Protein AF-A0A8B3DB20-F1 (afdb_monomer)

Foldseek 3Di:
DPPVVLVVVLVVLVVVQVVCCVVVVDRDVVSLVVLLCSCVPVDPAAFDVVQLCVLLVVVVVCVVVVNDDPNVSSNVSSVRRRPDPVCVVVVVVD

Structure (mmCIF, N/CA/C/O backbone):
data_AF-A0A8B3DB20-F1
#
_entry.id   AF-A0A8B3DB20-F1
#
loop_
_atom_site.group_PDB
_atom_site.id
_atom_site.type_symbol
_atom_site.label_atom_id
_atom_site.label_alt_id
_atom_site.label_comp_id
_atom_site.label_asym_id
_atom_site.label_entity_id
_atom_site.label_seq_id
_atom_site.pdbx_PDB_ins_code
_atom_site.Cartn_x
_atom_site.Cartn_y
_atom_site.Cartn_z
_atom_site.occupancy
_atom_site.B_iso_or_equiv
_atom_site.auth_seq_id
_atom_site.auth_comp_id
_atom_site.auth_asym_id
_atom_site.auth_atom_id
_atom_site.pdbx_PDB_model_num
ATOM 1 N N . MET A 1 1 ? 12.198 4.340 -14.068 1.00 67.50 1 MET A N 1
ATOM 2 C CA . MET A 1 1 ? 13.113 3.621 -13.150 1.00 67.50 1 MET A CA 1
ATOM 3 C C . MET A 1 1 ? 13.281 2.198 -13.670 1.00 67.50 1 MET A C 1
ATOM 5 O O . MET A 1 1 ? 12.348 1.727 -14.306 1.00 67.50 1 MET A O 1
ATOM 9 N N . SER A 1 2 ? 14.410 1.515 -13.449 1.00 84.62 2 SER A N 1
ATOM 10 C CA . SER A 1 2 ? 14.450 0.066 -13.713 1.00 84.62 2 SER A CA 1
ATOM 11 C C . SER A 1 2 ? 13.530 -0.663 -12.724 1.00 84.62 2 SER A C 1
ATOM 13 O O . SER A 1 2 ? 13.327 -0.178 -11.608 1.00 84.62 2 SER A O 1
ATOM 15 N N . HIS A 1 3 ? 12.966 -1.807 -13.124 1.00 84.38 3 HIS A N 1
ATOM 16 C CA . HIS A 1 3 ? 12.054 -2.582 -12.271 1.00 84.38 3 HIS A CA 1
ATOM 17 C C . HIS A 1 3 ? 12.680 -2.929 -10.913 1.00 84.38 3 HIS A C 1
ATOM 19 O O . HIS A 1 3 ? 12.035 -2.768 -9.883 1.00 84.38 3 HIS A O 1
ATOM 25 N N . GLU A 1 4 ? 13.955 -3.318 -10.896 1.00 87.94 4 GLU A N 1
ATOM 26 C CA . GLU A 1 4 ? 14.683 -3.666 -9.670 1.00 87.94 4 GLU A CA 1
ATOM 27 C C . GLU A 1 4 ? 14.812 -2.483 -8.708 1.00 87.94 4 GLU A C 1
ATOM 29 O O . GLU A 1 4 ? 14.543 -2.613 -7.516 1.00 87.94 4 GLU A O 1
ATOM 34 N N . LEU A 1 5 ? 15.175 -1.305 -9.227 1.00 88.31 5 LEU A N 1
ATOM 35 C CA . LEU A 1 5 ? 15.302 -0.106 -8.405 1.00 88.31 5 LEU A CA 1
ATOM 36 C C . LEU A 1 5 ? 13.944 0.343 -7.857 1.00 88.31 5 LEU A C 1
ATOM 38 O O . LEU A 1 5 ? 13.866 0.764 -6.706 1.00 88.31 5 LEU A O 1
ATOM 42 N N . TYR A 1 6 ? 12.879 0.222 -8.653 1.00 88.56 6 TYR A N 1
ATOM 43 C CA . TYR A 1 6 ? 11.520 0.501 -8.194 1.00 88.56 6 TYR A CA 1
ATOM 44 C C . TYR A 1 6 ? 11.117 -0.427 -7.044 1.00 88.56 6 TYR A C 1
ATOM 46 O O . TYR A 1 6 ? 10.673 0.056 -6.004 1.00 88.56 6 TYR A O 1
ATOM 54 N N . LEU A 1 7 ? 11.322 -1.739 -7.198 1.00 87.94 7 LEU A N 1
ATOM 55 C CA . LEU A 1 7 ? 11.007 -2.722 -6.160 1.00 87.94 7 LEU A CA 1
ATOM 56 C C . LEU A 1 7 ? 11.829 -2.491 -4.890 1.00 87.94 7 LEU A C 1
ATOM 58 O O . LEU A 1 7 ? 11.294 -2.614 -3.793 1.00 87.94 7 LEU A O 1
ATOM 62 N N . LEU A 1 8 ? 13.099 -2.101 -5.019 1.00 90.44 8 LEU A N 1
ATOM 63 C CA . LEU A 1 8 ? 13.957 -1.775 -3.881 1.00 90.44 8 LEU A CA 1
ATOM 64 C C . LEU A 1 8 ? 13.436 -0.544 -3.126 1.00 90.44 8 LEU A C 1
ATOM 66 O O . LEU A 1 8 ? 13.311 -0.580 -1.902 1.00 90.44 8 LEU A O 1
ATOM 70 N N . VAL A 1 9 ? 13.075 0.529 -3.836 1.00 90.19 9 VAL A N 1
ATOM 71 C CA . VAL A 1 9 ? 12.489 1.732 -3.218 1.00 90.19 9 VAL A CA 1
ATOM 72 C C . VAL A 1 9 ? 11.142 1.416 -2.567 1.00 90.19 9 VAL A C 1
ATOM 74 O O . VAL A 1 9 ? 10.891 1.854 -1.444 1.00 90.19 9 VAL A O 1
ATOM 77 N N . LEU A 1 10 ? 10.297 0.627 -3.235 1.00 90.75 10 LEU A N 1
ATOM 78 C CA . LEU A 1 10 ? 9.018 0.179 -2.692 1.00 90.75 10 LEU A CA 1
ATOM 79 C C . LEU A 1 10 ? 9.219 -0.649 -1.417 1.00 90.75 10 LEU A C 1
ATOM 81 O O . LEU A 1 10 ? 8.569 -0.377 -0.412 1.00 90.75 10 LEU A O 1
ATOM 85 N N . ALA A 1 11 ? 10.165 -1.590 -1.417 1.00 90.38 11 ALA A N 1
ATOM 86 C CA . ALA A 1 11 ? 10.492 -2.403 -0.250 1.00 90.38 11 ALA A CA 1
ATOM 87 C C . ALA A 1 11 ? 10.959 -1.543 0.933 1.00 90.38 11 ALA A C 1
ATOM 89 O O . ALA A 1 11 ? 10.497 -1.748 2.054 1.00 90.38 11 ALA A O 1
ATOM 90 N N . ILE A 1 12 ? 11.808 -0.536 0.695 1.00 92.38 12 ILE A N 1
ATOM 91 C CA . ILE A 1 12 ? 12.231 0.418 1.735 1.00 92.38 12 ILE A CA 1
ATOM 92 C C . ILE A 1 12 ? 11.032 1.204 2.281 1.00 92.38 12 ILE A C 1
ATOM 94 O O . ILE A 1 12 ? 10.907 1.363 3.497 1.00 92.38 12 ILE A O 1
ATOM 98 N N . ALA A 1 13 ? 10.133 1.676 1.413 1.00 90.44 13 ALA A N 1
ATOM 99 C CA . ALA A 1 13 ? 8.938 2.410 1.827 1.00 90.44 13 ALA A CA 1
ATOM 100 C C . ALA A 1 13 ? 7.982 1.536 2.662 1.00 90.44 13 ALA A C 1
ATOM 102 O O . ALA A 1 13 ? 7.497 1.976 3.706 1.00 90.44 13 ALA A O 1
ATOM 103 N N . CYS A 1 14 ? 7.761 0.285 2.255 1.00 90.81 14 CYS A N 1
ATOM 104 C CA . CYS A 1 14 ? 6.976 -0.692 3.010 1.00 90.81 14 CYS A CA 1
ATOM 105 C C . CYS A 1 14 ? 7.613 -1.013 4.368 1.00 90.81 14 CYS A C 1
ATOM 107 O O . CYS A 1 14 ? 6.913 -1.071 5.377 1.00 90.81 14 CYS A O 1
ATOM 109 N N . LEU A 1 15 ? 8.938 -1.159 4.422 1.00 91.75 15 LEU A N 1
ATOM 110 C CA . LEU A 1 15 ? 9.672 -1.405 5.664 1.00 91.75 15 LEU A CA 1
ATOM 111 C C . LEU A 1 15 ? 9.542 -0.209 6.618 1.00 91.75 15 LEU A C 1
ATOM 113 O O . LEU A 1 15 ? 9.259 -0.391 7.799 1.00 91.75 15 LEU A O 1
ATOM 117 N N . TYR A 1 16 ? 9.646 1.020 6.106 1.00 90.88 16 TYR A N 1
ATOM 118 C CA . TYR A 1 16 ? 9.393 2.232 6.889 1.00 90.88 16 TYR A CA 1
ATOM 119 C C . TYR A 1 16 ? 7.965 2.269 7.458 1.00 90.88 16 TYR A C 1
ATOM 121 O O . TYR A 1 16 ? 7.775 2.549 8.645 1.00 90.88 16 TYR A O 1
ATOM 129 N N . VAL A 1 17 ? 6.956 1.948 6.644 1.00 89.06 17 VAL A N 1
ATOM 130 C CA . VAL A 1 17 ? 5.556 1.889 7.097 1.00 89.06 17 VAL A CA 1
ATOM 131 C C . VAL A 1 17 ? 5.382 0.808 8.162 1.00 89.06 17 VAL A C 1
ATOM 133 O O . VAL A 1 17 ? 4.774 1.073 9.191 1.00 89.06 17 VAL A O 1
ATOM 136 N N . SER A 1 18 ? 5.993 -0.362 7.984 1.00 88.44 18 SER A N 1
ATOM 137 C CA . SER A 1 18 ? 5.958 -1.449 8.967 1.00 88.44 18 SER A CA 1
ATOM 138 C C . SER A 1 18 ? 6.626 -1.069 10.293 1.00 88.44 18 SER A C 1
ATOM 140 O O . SER A 1 18 ? 6.056 -1.306 11.355 1.00 88.44 18 SER A O 1
ATOM 142 N N . ILE A 1 19 ? 7.794 -0.415 10.263 1.00 89.12 19 ILE A N 1
ATOM 143 C CA . ILE A 1 19 ? 8.469 0.069 11.480 1.00 89.12 19 ILE A CA 1
ATOM 144 C C . ILE A 1 19 ? 7.605 1.105 12.196 1.00 89.12 19 ILE A C 1
ATOM 146 O O . ILE A 1 19 ? 7.436 1.049 13.415 1.00 89.12 19 ILE A O 1
ATOM 150 N N . THR A 1 20 ? 7.081 2.081 11.455 1.00 86.62 20 THR A N 1
ATOM 151 C CA . THR A 1 20 ? 6.271 3.150 12.049 1.00 86.62 20 THR A CA 1
ATOM 152 C C . THR A 1 20 ? 4.966 2.614 12.622 1.00 86.62 20 THR A C 1
ATOM 154 O O . THR A 1 20 ? 4.583 3.046 13.712 1.00 86.62 20 THR A O 1
ATOM 157 N N . ASP A 1 21 ? 4.349 1.635 11.959 1.00 86.69 21 ASP A N 1
ATOM 158 C CA . ASP A 1 21 ? 3.180 0.922 12.459 1.00 86.69 21 ASP A CA 1
ATOM 159 C C . ASP A 1 21 ? 3.500 0.093 13.709 1.00 86.69 21 ASP A C 1
ATOM 161 O O . ASP A 1 21 ? 2.810 0.220 14.714 1.00 86.69 21 ASP A O 1
ATOM 165 N N . PHE A 1 22 ? 4.610 -0.647 13.741 1.00 86.62 22 PHE A N 1
ATOM 166 C CA . PHE A 1 22 ? 5.017 -1.396 14.934 1.00 86.62 22 PHE A CA 1
ATOM 167 C C . PHE A 1 22 ? 5.260 -0.485 16.150 1.00 86.62 22 PHE A C 1
ATOM 169 O O . PHE A 1 22 ? 4.840 -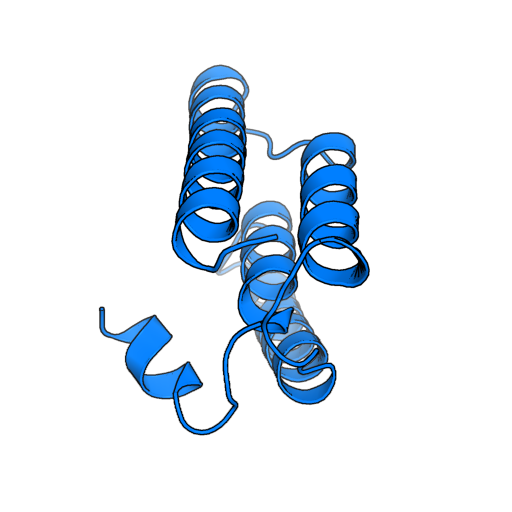0.798 17.267 1.00 86.62 22 PHE A O 1
ATOM 176 N N . LEU A 1 23 ? 5.914 0.663 15.939 1.00 85.75 23 LEU A N 1
ATOM 177 C CA . LEU A 1 23 ? 6.270 1.595 17.013 1.00 85.75 23 LEU A CA 1
ATOM 178 C C . LEU A 1 23 ? 5.078 2.419 17.514 1.00 85.75 23 LEU A C 1
ATOM 180 O O . LEU A 1 23 ? 4.917 2.597 18.720 1.00 85.75 23 LEU A O 1
ATOM 184 N N . HIS A 1 24 ? 4.253 2.940 16.606 1.00 83.69 24 HIS A N 1
ATOM 185 C CA . HIS A 1 24 ? 3.181 3.883 16.948 1.00 83.69 24 HIS A CA 1
ATOM 186 C C . HIS A 1 24 ? 1.784 3.251 16.916 1.00 83.69 24 HIS A C 1
ATOM 188 O O . HIS A 1 24 ? 0.814 3.920 17.284 1.00 83.69 24 HIS A O 1
ATOM 194 N N . ARG A 1 25 ? 1.670 1.985 16.482 1.00 78.88 25 ARG A N 1
ATOM 195 C CA . ARG A 1 25 ? 0.414 1.237 16.253 1.00 78.88 25 ARG A CA 1
ATOM 196 C C . ARG A 1 25 ? -0.593 2.001 15.397 1.00 78.88 25 ARG A C 1
ATOM 198 O O . ARG A 1 25 ? -1.804 1.919 15.611 1.00 78.88 25 ARG A O 1
ATOM 205 N N . LYS A 1 26 ? -0.079 2.849 14.507 1.00 81.06 26 LYS A N 1
ATOM 206 C CA . LYS A 1 26 ? -0.854 3.742 13.652 1.00 81.06 26 LYS A CA 1
ATOM 207 C C . LYS A 1 26 ? -0.120 3.943 12.339 1.00 81.06 26 LYS A C 1
ATOM 209 O O . LYS A 1 26 ? 0.907 4.621 12.296 1.00 81.06 26 LYS A O 1
ATOM 214 N N . ILE A 1 27 ? -0.737 3.483 11.260 1.00 82.62 27 ILE A N 1
ATOM 215 C CA . ILE A 1 27 ? -0.344 3.846 9.902 1.00 82.62 27 ILE A CA 1
ATOM 216 C C . ILE A 1 27 ? -0.684 5.324 9.669 1.00 82.62 27 ILE A C 1
ATOM 218 O O . ILE A 1 27 ? -1.851 5.726 9.646 1.00 82.62 27 ILE A O 1
ATOM 222 N N . GLN A 1 28 ? 0.345 6.159 9.518 1.00 84.31 28 GLN A N 1
ATOM 223 C CA . GLN A 1 28 ? 0.169 7.587 9.266 1.00 84.31 28 GLN A CA 1
ATOM 224 C C . GLN A 1 28 ? -0.310 7.839 7.831 1.00 84.31 28 GLN A C 1
ATOM 226 O O . GLN A 1 28 ? 0.268 7.334 6.869 1.00 84.31 28 GLN A O 1
ATOM 231 N N . ASN A 1 29 ? -1.312 8.711 7.669 1.00 88.12 29 ASN A N 1
ATOM 232 C CA . ASN A 1 29 ? -1.828 9.089 6.346 1.00 88.12 29 ASN A CA 1
ATOM 233 C C . ASN A 1 29 ? -0.741 9.688 5.435 1.00 88.12 29 ASN A C 1
ATOM 235 O O . ASN A 1 29 ? -0.788 9.492 4.226 1.00 88.12 29 ASN A O 1
ATOM 239 N N . ASN A 1 30 ? 0.252 10.381 6.002 1.00 86.62 30 ASN A N 1
ATOM 240 C CA . ASN A 1 30 ? 1.355 10.955 5.229 1.00 86.62 30 ASN A CA 1
ATOM 241 C C . ASN A 1 30 ? 2.239 9.868 4.597 1.00 86.62 30 ASN A C 1
ATOM 243 O O . ASN A 1 30 ? 2.671 10.022 3.458 1.00 86.62 30 ASN A O 1
ATOM 247 N N . ALA A 1 31 ? 2.470 8.756 5.305 1.00 87.00 31 ALA A N 1
ATOM 248 C CA . ALA A 1 31 ? 3.229 7.626 4.775 1.00 87.00 31 ALA A CA 1
ATOM 249 C C . ALA A 1 31 ? 2.471 6.937 3.627 1.00 87.00 31 ALA A C 1
ATOM 251 O O . ALA A 1 31 ? 3.058 6.608 2.598 1.00 87.00 31 ALA A O 1
ATOM 252 N N . LEU A 1 32 ? 1.147 6.806 3.763 1.00 89.44 32 LEU A N 1
ATOM 253 C CA . LEU A 1 32 ? 0.276 6.296 2.700 1.00 89.44 32 LEU A CA 1
ATOM 254 C C . LEU A 1 32 ? 0.243 7.213 1.476 1.00 89.44 32 LEU A C 1
ATOM 256 O O . LEU A 1 32 ? 0.276 6.729 0.351 1.00 89.44 32 LEU A O 1
ATOM 260 N N . LEU A 1 33 ? 0.205 8.530 1.685 1.00 88.75 33 LEU A N 1
ATOM 261 C CA . LEU A 1 33 ? 0.252 9.503 0.597 1.00 88.75 33 LEU A CA 1
ATOM 262 C C . LEU A 1 33 ? 1.572 9.405 -0.176 1.00 88.75 33 LEU A C 1
ATOM 264 O O . LEU A 1 33 ? 1.569 9.442 -1.403 1.00 88.75 33 LEU A O 1
ATOM 268 N N . LEU A 1 34 ? 2.691 9.217 0.527 1.00 88.50 34 LEU A N 1
ATOM 269 C CA . LEU A 1 34 ? 3.991 9.008 -0.104 1.00 88.50 34 LEU A CA 1
ATOM 270 C C . LEU A 1 34 ? 4.016 7.715 -0.932 1.00 88.50 34 LEU A C 1
ATOM 272 O O . LEU A 1 34 ? 4.492 7.737 -2.064 1.00 88.50 34 LEU A O 1
ATOM 276 N N . LEU A 1 35 ? 3.451 6.618 -0.418 1.00 91.06 35 LEU A N 1
ATOM 277 C CA . LEU A 1 35 ? 3.306 5.365 -1.169 1.00 91.06 35 LEU A CA 1
ATOM 278 C C . LEU A 1 35 ? 2.411 5.512 -2.401 1.00 91.06 35 LEU A C 1
ATOM 280 O O . LEU A 1 35 ? 2.754 4.994 -3.461 1.00 91.06 35 LEU A O 1
ATOM 284 N N . LEU A 1 36 ? 1.299 6.237 -2.284 1.00 90.44 36 LEU A N 1
ATOM 285 C CA . LEU A 1 36 ? 0.407 6.512 -3.408 1.00 90.44 36 LEU A CA 1
ATOM 286 C C . LEU A 1 36 ? 1.152 7.272 -4.509 1.00 90.44 36 LEU A C 1
ATOM 288 O O . LEU A 1 36 ? 1.089 6.871 -5.664 1.00 90.44 36 LEU A O 1
ATOM 292 N N . LEU A 1 37 ? 1.899 8.322 -4.149 1.00 89.25 37 LEU A N 1
ATOM 293 C CA . LEU A 1 37 ? 2.708 9.090 -5.099 1.00 89.25 37 LEU A CA 1
ATOM 294 C C . LEU A 1 37 ? 3.811 8.236 -5.734 1.00 89.25 37 LEU A C 1
ATOM 296 O O . LEU A 1 37 ? 4.060 8.336 -6.936 1.00 89.25 37 LEU A O 1
ATOM 300 N N . LEU A 1 38 ? 4.459 7.377 -4.943 1.00 88.69 38 LEU A N 1
ATOM 301 C CA . LEU A 1 38 ? 5.464 6.442 -5.438 1.00 88.69 38 LEU A CA 1
ATOM 3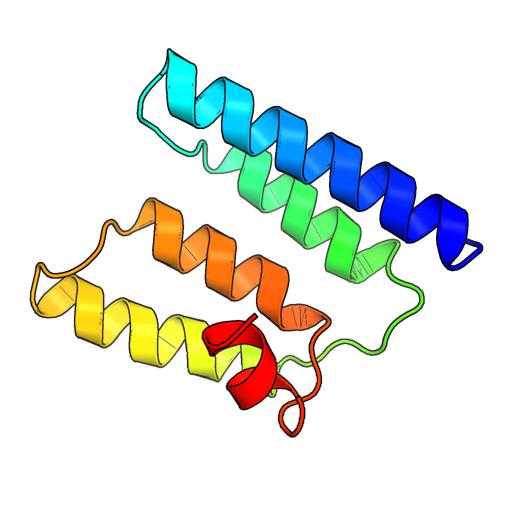02 C C . LEU A 1 38 ? 4.859 5.493 -6.480 1.00 88.69 38 LEU A C 1
ATOM 304 O O . LEU A 1 38 ? 5.432 5.317 -7.554 1.00 88.69 38 LEU A O 1
ATOM 308 N N . GLN A 1 39 ? 3.694 4.912 -6.195 1.00 89.38 39 GLN A N 1
ATOM 309 C CA . GLN A 1 39 ? 3.017 4.028 -7.137 1.00 89.38 39 GLN A CA 1
ATOM 310 C C . GLN A 1 39 ? 2.474 4.775 -8.358 1.00 89.38 39 GLN A C 1
ATOM 312 O O . GLN A 1 39 ? 2.609 4.275 -9.464 1.00 89.38 39 GLN A O 1
ATOM 317 N N . SER A 1 40 ? 1.923 5.979 -8.207 1.00 86.56 40 SER A N 1
ATOM 318 C CA . SER A 1 40 ? 1.323 6.699 -9.333 1.00 86.56 40 SER A CA 1
ATOM 319 C C . SER A 1 40 ? 2.346 7.294 -10.302 1.00 86.56 40 SER A C 1
ATOM 321 O O . SER A 1 40 ? 2.061 7.389 -11.491 1.00 86.56 40 SER A O 1
ATOM 323 N N . PHE A 1 41 ? 3.516 7.726 -9.814 1.00 85.00 41 PHE A N 1
ATOM 324 C CA . PHE A 1 41 ? 4.492 8.468 -10.627 1.00 85.00 41 PHE A CA 1
ATOM 325 C C . PHE A 1 41 ? 5.790 7.712 -10.914 1.00 85.00 41 PHE A C 1
ATOM 327 O O . PHE A 1 41 ? 6.414 7.959 -11.944 1.00 85.00 41 PHE A O 1
ATOM 334 N N . LEU A 1 42 ? 6.241 6.842 -10.005 1.00 80.88 42 LEU A N 1
ATOM 335 C CA . LEU A 1 42 ? 7.528 6.147 -10.138 1.00 80.88 42 LEU A CA 1
ATOM 336 C C . LEU A 1 42 ? 7.375 4.680 -10.557 1.00 80.88 42 LEU A C 1
ATOM 338 O O . LEU A 1 42 ? 8.381 4.054 -10.903 1.00 80.88 42 LEU A O 1
ATOM 342 N N . SER A 1 43 ? 6.151 4.142 -10.543 1.00 79.38 43 SER A N 1
ATOM 343 C CA . SER A 1 43 ? 5.880 2.775 -10.975 1.00 79.38 43 SER A CA 1
ATOM 344 C C . SER A 1 43 ? 6.182 2.583 -12.463 1.00 79.38 43 SER A C 1
ATOM 346 O O . SER A 1 43 ? 5.665 3.329 -13.293 1.00 79.38 43 SER A O 1
ATOM 348 N N . PRO A 1 44 ? 6.985 1.566 -12.825 1.00 77.50 44 PRO A N 1
ATOM 349 C CA . PRO A 1 44 ? 7.095 1.093 -14.199 1.00 77.50 44 PRO A CA 1
ATOM 350 C C . PRO A 1 44 ? 5.932 0.164 -14.596 1.00 77.50 44 PRO A C 1
ATOM 352 O O . PRO A 1 44 ? 5.864 -0.251 -15.748 1.00 77.50 44 PRO A O 1
ATOM 355 N N . LEU A 1 45 ? 5.067 -0.212 -13.646 1.00 79.00 45 LEU A N 1
ATOM 356 C CA . LEU A 1 45 ? 3.882 -1.049 -13.846 1.00 79.00 45 LEU A CA 1
ATOM 357 C C . LEU A 1 45 ? 2.659 -0.177 -14.139 1.00 79.00 45 LEU A C 1
ATOM 359 O O . LEU A 1 45 ? 2.531 0.912 -13.571 1.00 79.00 45 LEU A O 1
ATOM 363 N N . ASP A 1 46 ? 1.750 -0.695 -14.965 1.00 83.94 46 ASP A N 1
ATOM 364 C CA . ASP A 1 46 ? 0.493 -0.028 -15.297 1.00 83.94 46 ASP A CA 1
ATOM 365 C C . ASP A 1 46 ? -0.377 0.206 -14.059 1.00 83.94 46 ASP A C 1
ATOM 367 O O . ASP A 1 46 ? -0.523 -0.660 -13.191 1.00 83.94 46 ASP A O 1
ATOM 371 N N . LEU A 1 47 ? -0.997 1.386 -14.009 1.00 86.56 47 LEU A N 1
ATOM 372 C CA . LEU A 1 47 ? -1.888 1.768 -12.922 1.00 86.56 47 LEU A CA 1
ATOM 373 C C . LEU A 1 47 ? -3.232 1.050 -13.054 1.00 86.56 47 LEU A C 1
ATOM 375 O O . LEU A 1 47 ? -4.015 1.293 -13.975 1.00 86.56 47 LEU A O 1
ATOM 379 N N . GLN A 1 48 ? -3.527 0.204 -12.078 1.00 90.44 48 GLN A N 1
ATOM 380 C CA . GLN A 1 48 ? -4.740 -0.596 -11.993 1.00 90.44 48 GLN A CA 1
ATOM 381 C C . GLN A 1 48 ? -5.743 0.098 -11.068 1.00 90.44 48 GLN A C 1
ATOM 383 O O . GLN A 1 48 ? -5.904 -0.218 -9.892 1.00 90.44 48 GLN A O 1
ATOM 388 N N . ILE A 1 49 ? -6.450 1.094 -11.603 1.00 88.94 49 ILE A N 1
ATOM 389 C CA . ILE A 1 49 ? -7.452 1.847 -10.826 1.00 88.94 49 ILE A CA 1
ATOM 390 C C . ILE A 1 49 ? -8.617 0.934 -10.392 1.00 88.94 49 ILE A C 1
ATOM 392 O O . ILE A 1 49 ? -9.213 1.131 -9.332 1.00 88.94 49 ILE A O 1
ATOM 396 N N . THR A 1 50 ? -8.928 -0.088 -11.192 1.00 91.31 50 THR A N 1
ATOM 397 C CA . THR A 1 50 ? -9.988 -1.066 -10.914 1.00 91.31 50 THR A CA 1
ATOM 398 C C . THR A 1 50 ? -9.694 -1.900 -9.672 1.00 91.31 50 THR A C 1
ATOM 400 O O . THR A 1 50 ? -10.574 -2.038 -8.824 1.00 91.31 50 THR A O 1
ATOM 403 N N . THR A 1 51 ? -8.474 -2.420 -9.527 1.00 91.12 51 THR A N 1
ATOM 404 C CA . THR A 1 51 ? -8.070 -3.201 -8.350 1.00 91.12 51 THR A CA 1
ATOM 405 C C . THR A 1 51 ? -8.010 -2.328 -7.107 1.00 91.12 51 THR A C 1
ATOM 407 O O . THR A 1 51 ? -8.547 -2.729 -6.077 1.00 91.12 51 THR A O 1
ATOM 410 N N . PHE A 1 52 ? -7.499 -1.099 -7.225 1.00 92.06 52 PHE A N 1
ATOM 411 C CA . PHE A 1 52 ? -7.5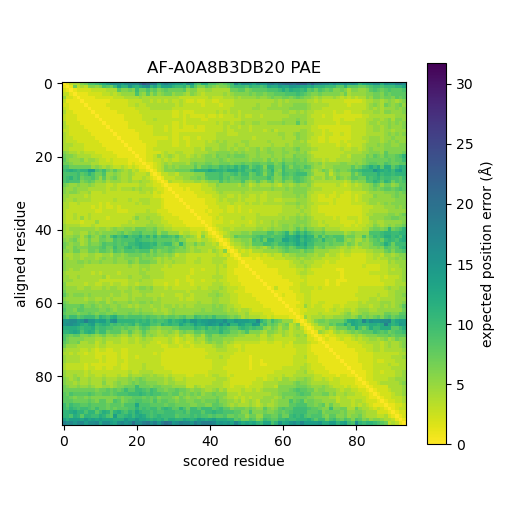25 -0.112 -6.143 1.00 92.06 52 PHE A CA 1
ATOM 412 C C . PHE A 1 52 ? -8.942 0.119 -5.601 1.00 92.06 52 PHE A C 1
ATOM 414 O O . PHE A 1 52 ? -9.180 -0.008 -4.399 1.00 92.06 52 PHE A O 1
ATOM 421 N N . LEU A 1 53 ? -9.901 0.426 -6.482 1.00 92.81 53 LEU A N 1
ATOM 422 C CA . LEU A 1 53 ? -11.300 0.657 -6.101 1.00 92.81 53 LEU A CA 1
ATOM 423 C C . LEU A 1 53 ? -11.945 -0.592 -5.502 1.00 92.81 53 LEU A C 1
ATOM 425 O O . LEU A 1 53 ? -12.712 -0.485 -4.546 1.00 92.81 53 LEU A O 1
ATOM 429 N N . LEU A 1 54 ? -11.636 -1.766 -6.050 1.00 93.19 54 LEU A N 1
ATOM 430 C CA . LEU A 1 54 ? -12.178 -3.037 -5.588 1.00 93.19 54 LEU A CA 1
ATOM 431 C C . LEU A 1 54 ? -11.676 -3.369 -4.178 1.00 93.19 54 LEU A C 1
ATOM 433 O O . LEU A 1 54 ? -12.490 -3.634 -3.294 1.00 93.19 54 LEU A O 1
ATOM 437 N N . VAL A 1 55 ? -10.365 -3.289 -3.936 1.00 92.69 55 VAL A N 1
ATOM 438 C CA . VAL A 1 55 ? -9.765 -3.548 -2.616 1.00 92.69 55 VAL A CA 1
ATOM 439 C C . VAL A 1 55 ? -10.227 -2.513 -1.594 1.00 92.69 55 VAL A C 1
ATOM 441 O O . VAL A 1 55 ? -10.585 -2.883 -0.476 1.00 92.69 55 VAL A O 1
ATOM 444 N N . LEU A 1 56 ? -10.302 -1.233 -1.972 1.00 92.88 56 LEU A N 1
ATOM 445 C CA . LEU A 1 56 ? -10.851 -0.187 -1.108 1.00 92.88 56 LE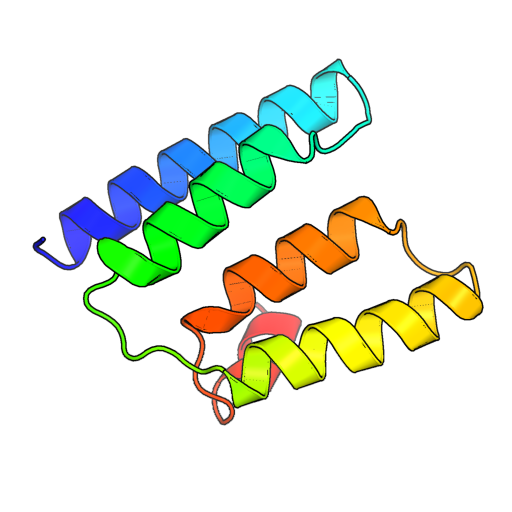U A CA 1
ATOM 446 C C . LEU A 1 56 ? -12.323 -0.463 -0.767 1.00 92.88 56 LEU A C 1
ATOM 448 O O . LEU A 1 56 ? -12.710 -0.366 0.393 1.00 92.88 56 LEU A O 1
ATOM 452 N N . GLY A 1 57 ? -13.141 -0.823 -1.758 1.00 92.81 57 GLY A N 1
ATOM 453 C CA . GLY A 1 57 ? -14.566 -1.099 -1.580 1.00 92.81 57 GLY A CA 1
ATOM 454 C C . GLY A 1 57 ? -14.817 -2.290 -0.658 1.00 92.81 57 GLY A C 1
ATOM 455 O O . GLY A 1 57 ? -15.538 -2.159 0.331 1.00 92.81 57 GLY A O 1
ATOM 456 N N . ILE A 1 58 ? -14.174 -3.429 -0.932 1.00 91.12 58 ILE A N 1
ATOM 457 C CA . ILE A 1 58 ? -14.257 -4.624 -0.078 1.00 91.12 58 ILE A CA 1
ATOM 458 C C . ILE A 1 58 ? -13.726 -4.310 1.322 1.00 91.12 58 ILE A C 1
ATOM 460 O O . ILE A 1 58 ? -14.369 -4.642 2.317 1.00 91.12 58 ILE A O 1
ATOM 464 N N . GLY A 1 59 ? -12.591 -3.618 1.413 1.00 90.12 59 GLY A N 1
ATOM 465 C CA . GLY A 1 59 ? -12.008 -3.218 2.685 1.00 90.12 59 GLY A CA 1
ATOM 466 C C . GLY A 1 59 ? -12.944 -2.335 3.510 1.00 90.12 59 GLY A C 1
ATOM 467 O O . GLY A 1 59 ? -13.124 -2.587 4.695 1.00 90.12 59 GLY A O 1
ATOM 468 N N . LEU A 1 60 ? -13.609 -1.347 2.906 1.00 91.12 60 LEU A N 1
ATOM 469 C CA . LEU A 1 60 ? -14.581 -0.495 3.604 1.00 91.12 60 LEU A CA 1
ATOM 470 C C . LEU A 1 60 ? -15.797 -1.281 4.110 1.00 91.12 60 LEU A C 1
ATOM 472 O O . LEU A 1 60 ? -16.275 -1.005 5.210 1.00 91.12 60 LEU A O 1
ATOM 476 N N . ILE A 1 61 ? -16.265 -2.280 3.355 1.00 90.50 61 ILE A N 1
ATOM 477 C CA . ILE A 1 61 ? -17.321 -3.196 3.813 1.00 90.50 61 ILE A CA 1
ATOM 478 C C . ILE A 1 61 ? -16.832 -3.989 5.035 1.00 90.50 61 ILE A C 1
ATOM 480 O O . ILE A 1 61 ? -17.533 -4.054 6.042 1.00 90.50 61 ILE A O 1
ATOM 484 N N . LEU A 1 62 ? -15.611 -4.531 4.998 1.00 88.75 62 LEU A N 1
ATOM 485 C CA . LEU A 1 62 ? -15.014 -5.267 6.123 1.00 88.75 62 LEU A CA 1
ATOM 486 C C . LEU A 1 62 ? -14.762 -4.378 7.351 1.00 88.75 62 LEU A C 1
ATOM 488 O O . LEU A 1 62 ? -14.957 -4.820 8.484 1.00 88.75 62 LEU A O 1
ATOM 492 N N . TYR A 1 63 ? -14.380 -3.117 7.144 1.00 88.88 63 TYR A N 1
ATOM 493 C CA . TYR A 1 63 ? -14.256 -2.125 8.213 1.00 88.88 63 TYR A CA 1
ATOM 494 C C . TYR A 1 63 ? -15.601 -1.842 8.878 1.00 88.88 63 TYR A C 1
ATOM 496 O O . TYR A 1 63 ? -15.682 -1.803 10.103 1.00 88.88 63 TYR A O 1
ATOM 504 N N . ALA A 1 64 ? -16.666 -1.682 8.086 1.00 86.44 64 ALA A N 1
ATOM 505 C CA . ALA A 1 64 ? -18.014 -1.483 8.614 1.00 86.44 64 ALA A CA 1
ATOM 506 C C . ALA A 1 64 ? -18.485 -2.680 9.459 1.00 86.44 64 ALA A C 1
ATOM 508 O O . ALA A 1 64 ? -19.247 -2.503 10.407 1.00 86.44 64 ALA A O 1
ATOM 509 N N . LEU A 1 65 ? -17.984 -3.881 9.158 1.00 88.88 65 LEU A N 1
ATOM 510 C CA . LEU A 1 65 ? -18.212 -5.106 9.928 1.00 88.88 65 LEU A CA 1
ATOM 511 C C . LEU A 1 65 ? -17.276 -5.251 11.150 1.00 88.88 65 LEU A C 1
ATOM 513 O O . LEU A 1 65 ? -17.402 -6.224 11.887 1.00 88.88 65 LEU A O 1
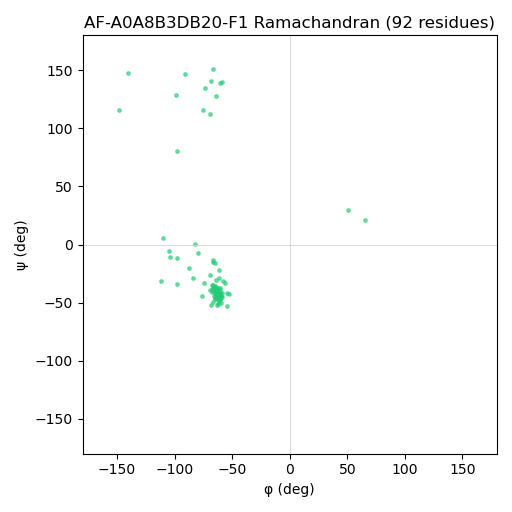ATOM 517 N N . ILE A 1 66 ? -16.381 -4.284 11.404 1.00 78.75 66 ILE A N 1
ATOM 518 C CA . ILE A 1 66 ? -15.421 -4.228 12.530 1.00 78.75 66 ILE A CA 1
ATOM 519 C C . ILE A 1 66 ? -14.363 -5.351 12.467 1.00 78.75 66 ILE A C 1
ATOM 521 O O . ILE A 1 66 ? -13.726 -5.695 13.457 1.00 78.75 66 ILE A O 1
ATOM 525 N N . TRP A 1 67 ? -14.135 -5.942 11.292 1.00 73.31 67 TRP A N 1
ATOM 526 C CA . TRP A 1 67 ? -13.189 -7.059 11.161 1.00 73.31 67 TRP A CA 1
ATOM 527 C C . TRP A 1 67 ? -11.734 -6.605 11.005 1.00 73.31 67 TRP A C 1
ATOM 529 O O . TRP A 1 67 ? -10.828 -7.337 11.390 1.00 73.31 67 TRP A O 1
ATOM 539 N N . ILE A 1 68 ? -11.496 -5.421 10.427 1.00 80.56 68 ILE A N 1
ATOM 540 C CA . ILE A 1 68 ? -10.157 -4.947 10.036 1.00 80.56 68 ILE A CA 1
ATOM 541 C C . ILE A 1 68 ? -10.019 -3.450 10.334 1.00 80.56 68 ILE A C 1
ATOM 543 O O . ILE A 1 68 ? -10.991 -2.702 10.237 1.00 80.56 68 ILE A O 1
ATOM 547 N N . GLY A 1 69 ? -8.811 -2.995 10.681 1.00 82.94 69 GLY A N 1
ATOM 548 C CA . GLY A 1 69 ? -8.509 -1.582 10.889 1.00 82.94 69 GLY A CA 1
ATOM 549 C C . GLY A 1 69 ? -8.556 -0.759 9.596 1.00 82.94 69 GLY A C 1
ATOM 550 O O . GLY A 1 69 ? -8.065 -1.167 8.545 1.00 82.94 69 GLY A O 1
ATOM 551 N N . ALA A 1 70 ? -9.089 0.465 9.670 1.00 85.12 70 ALA A N 1
ATOM 552 C CA . ALA A 1 70 ? -9.148 1.375 8.518 1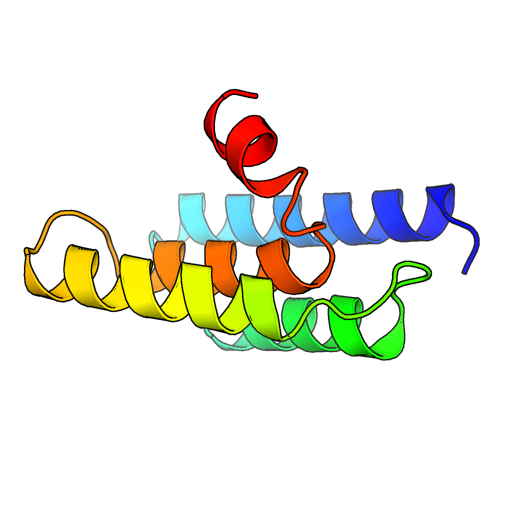.00 85.12 70 ALA A CA 1
ATOM 553 C C . ALA A 1 70 ? -7.764 1.758 7.954 1.00 85.12 70 ALA A C 1
ATOM 555 O O . ALA A 1 70 ? -7.675 2.199 6.810 1.00 85.12 70 ALA A O 1
ATOM 556 N N . GLY A 1 71 ? -6.697 1.645 8.753 1.00 86.12 71 GLY A N 1
ATOM 557 C CA . GLY A 1 71 ? -5.323 1.878 8.301 1.00 86.12 71 GLY A CA 1
ATOM 558 C C . GLY A 1 71 ? -4.866 0.804 7.318 1.00 86.12 71 GLY A C 1
ATOM 559 O O . GLY A 1 71 ? -4.467 1.131 6.200 1.00 86.12 71 GLY A O 1
ATOM 5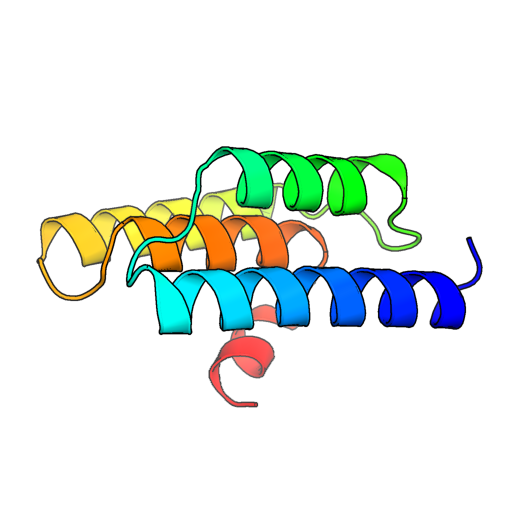60 N N . ASP A 1 72 ? -5.009 -0.462 7.709 1.00 86.56 72 ASP A N 1
ATOM 561 C CA . ASP A 1 72 ? -4.570 -1.630 6.936 1.00 86.56 72 ASP A CA 1
ATOM 562 C C . ASP A 1 72 ? -5.266 -1.694 5.578 1.00 86.56 72 ASP A C 1
ATOM 564 O O . ASP A 1 72 ? -4.640 -1.946 4.552 1.00 86.56 72 ASP A O 1
ATOM 568 N N . ILE A 1 73 ? -6.557 -1.359 5.553 1.00 90.50 73 ILE A N 1
ATOM 569 C CA . ILE A 1 73 ? -7.347 -1.292 4.321 1.00 90.50 73 ILE A CA 1
ATOM 570 C C . ILE A 1 73 ? -6.797 -0.243 3.359 1.00 90.50 73 ILE A C 1
ATOM 572 O O . ILE A 1 73 ? -6.667 -0.512 2.168 1.00 90.50 73 ILE A O 1
ATOM 576 N N . LYS A 1 74 ? -6.462 0.955 3.852 1.00 91.19 74 LYS A N 1
ATOM 577 C CA . LYS A 1 74 ? -5.891 2.006 2.997 1.00 91.19 74 LYS A CA 1
ATOM 578 C C . LYS A 1 74 ? -4.525 1.594 2.468 1.00 91.19 74 LYS A C 1
ATOM 580 O O . LYS A 1 74 ? -4.228 1.860 1.310 1.00 91.19 74 LYS A O 1
ATOM 585 N N . TYR A 1 75 ? -3.716 0.946 3.301 1.00 91.00 75 TYR A N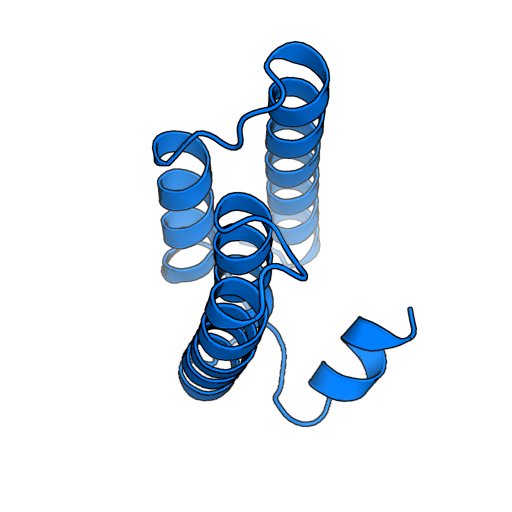 1
ATOM 586 C CA . TYR A 1 75 ? -2.415 0.427 2.899 1.00 91.00 75 TYR A CA 1
ATOM 587 C C . TYR A 1 75 ? -2.542 -0.630 1.795 1.00 91.00 75 TYR A C 1
ATOM 589 O O . TYR A 1 75 ? -1.936 -0.479 0.735 1.00 91.00 75 TYR A O 1
ATOM 597 N N . ALA A 1 76 ? -3.396 -1.635 1.996 1.00 90.75 76 ALA A N 1
ATOM 598 C CA . ALA A 1 76 ? -3.665 -2.680 1.011 1.00 90.75 76 ALA A CA 1
ATOM 599 C C . ALA A 1 76 ? -4.240 -2.111 -0.295 1.00 90.75 76 ALA A C 1
ATOM 601 O O . ALA A 1 76 ? -3.801 -2.490 -1.379 1.00 90.75 76 ALA A O 1
ATOM 602 N N . ALA A 1 77 ? -5.171 -1.156 -0.203 1.00 92.44 77 ALA A N 1
ATOM 603 C CA . ALA A 1 77 ? -5.730 -0.489 -1.372 1.00 92.44 77 ALA A CA 1
ATOM 604 C C . ALA A 1 77 ? -4.637 0.229 -2.171 1.00 92.44 77 ALA A C 1
ATOM 606 O O . ALA A 1 77 ? -4.515 -0.015 -3.369 1.00 92.44 77 ALA A O 1
ATOM 607 N N . VAL A 1 78 ? -3.794 1.041 -1.520 1.00 92.81 78 VAL A N 1
ATOM 608 C CA . VAL A 1 78 ? -2.681 1.730 -2.193 1.00 92.81 78 VAL A CA 1
ATOM 609 C C . VAL A 1 78 ? -1.732 0.734 -2.849 1.00 92.81 78 VAL A C 1
ATOM 611 O O . VAL A 1 78 ? -1.351 0.970 -3.984 1.00 92.81 78 VAL A O 1
ATOM 614 N N . LEU A 1 79 ? -1.394 -0.384 -2.199 1.00 91.25 79 LEU A N 1
ATOM 615 C CA . LEU A 1 79 ? -0.510 -1.391 -2.794 1.00 91.25 79 LEU A CA 1
ATOM 616 C C . LEU A 1 79 ? -1.117 -2.102 -4.008 1.00 91.25 79 LEU A C 1
ATOM 618 O O . LEU A 1 79 ? -0.392 -2.420 -4.948 1.00 91.25 79 LEU A O 1
ATOM 622 N N . SER A 1 80 ? -2.431 -2.330 -4.003 1.00 91.50 80 SER A N 1
ATOM 623 C CA . SER A 1 80 ? -3.133 -3.025 -5.090 1.00 91.50 80 SER A CA 1
ATOM 624 C C . SER A 1 80 ? -3.161 -2.258 -6.414 1.00 91.50 80 SER A C 1
ATOM 626 O O . SER A 1 80 ? -3.453 -2.849 -7.451 1.00 91.50 80 SER A O 1
ATOM 628 N N . LEU A 1 81 ? -2.819 -0.967 -6.401 1.00 90.94 81 LEU A N 1
ATOM 629 C CA . LEU A 1 81 ? -2.849 -0.083 -7.566 1.00 90.94 81 LEU A CA 1
ATOM 630 C C . LEU A 1 81 ? -1.818 -0.466 -8.645 1.00 90.94 81 LEU A C 1
ATOM 632 O O . LEU A 1 81 ? -1.956 -0.037 -9.786 1.00 90.94 81 LEU A O 1
ATOM 636 N N . THR A 1 82 ? 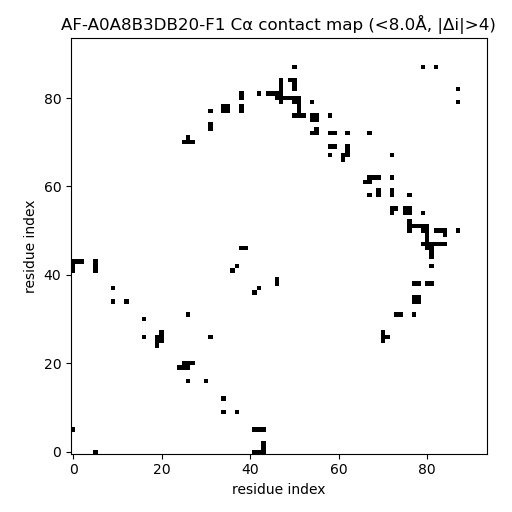-0.836 -1.313 -8.333 1.00 88.06 82 THR A N 1
ATOM 637 C CA . THR A 1 82 ? 0.108 -1.887 -9.311 1.00 88.06 82 THR A CA 1
ATOM 638 C C . THR A 1 82 ? -0.084 -3.384 -9.555 1.00 88.06 82 THR A C 1
ATOM 640 O O . THR A 1 82 ? 0.700 -3.990 -10.285 1.00 88.06 82 THR A O 1
ATOM 643 N N . ILE A 1 83 ? -1.123 -3.993 -8.973 1.00 86.94 83 ILE A N 1
ATOM 644 C CA . ILE A 1 83 ? -1.399 -5.429 -9.090 1.00 86.94 83 ILE A CA 1
ATOM 645 C C . ILE A 1 83 ? -2.476 -5.666 -10.156 1.00 86.94 83 ILE A C 1
ATOM 647 O O . ILE A 1 83 ? -3.552 -5.071 -10.064 1.00 86.94 83 ILE A O 1
ATOM 651 N N . PRO A 1 84 ? -2.239 -6.559 -11.134 1.00 86.88 84 PRO A N 1
ATOM 652 C CA . PRO A 1 84 ? -3.256 -7.006 -12.072 1.00 86.88 84 PRO A CA 1
ATOM 653 C C . PRO A 1 84 ? -4.464 -7.647 -11.413 1.00 86.88 84 PRO A C 1
ATOM 655 O O . PRO A 1 84 ? -4.325 -8.470 -10.516 1.00 86.88 84 PRO A O 1
ATOM 658 N N . LEU A 1 85 ? -5.665 -7.349 -11.915 1.00 84.69 85 LEU A N 1
ATOM 659 C CA . LEU A 1 85 ? -6.899 -7.954 -11.396 1.00 84.69 85 LEU A CA 1
ATOM 660 C C . LEU A 1 85 ? -6.874 -9.492 -11.433 1.00 84.69 85 LEU A C 1
ATOM 662 O O . LEU A 1 85 ? -7.399 -10.132 -10.526 1.00 84.69 85 LEU A O 1
ATOM 666 N N . ASN A 1 86 ? -6.214 -10.076 -12.435 1.00 86.00 86 ASN A N 1
ATOM 667 C CA . ASN A 1 86 ? -6.031 -11.526 -12.551 1.00 86.00 86 ASN A CA 1
ATOM 668 C C . ASN A 1 86 ? -5.088 -12.105 -11.483 1.00 86.00 86 ASN A C 1
ATOM 670 O O . ASN A 1 86 ? -5.230 -13.270 -11.115 1.00 86.00 86 ASN A O 1
ATOM 674 N N . ASP A 1 87 ? -4.164 -11.291 -10.971 1.00 84.12 87 ASP A N 1
ATOM 675 C CA . ASP A 1 87 ? -3.155 -11.683 -9.983 1.00 84.12 87 ASP A CA 1
ATOM 676 C C . ASP A 1 87 ? -3.574 -11.311 -8.554 1.00 84.12 87 ASP A C 1
ATOM 678 O O . ASP A 1 87 ? -2.997 -11.795 -7.581 1.00 84.12 87 ASP A O 1
ATOM 682 N N . LEU A 1 88 ? -4.628 -10.504 -8.402 1.00 82.56 88 LEU A N 1
ATOM 683 C CA . LEU A 1 88 ? -5.195 -10.129 -7.110 1.00 82.56 88 LEU A CA 1
ATOM 684 C C . LEU A 1 88 ? -5.527 -11.345 -6.215 1.00 82.56 88 LEU A C 1
ATOM 686 O O . LEU A 1 88 ? -5.198 -11.290 -5.033 1.00 82.56 88 LEU A O 1
ATOM 690 N N . PRO A 1 89 ? -6.112 -12.458 -6.718 1.00 84.56 89 PRO A N 1
ATOM 691 C CA . PRO A 1 89 ? -6.342 -13.655 -5.905 1.00 84.56 89 PRO A CA 1
ATOM 692 C C . PRO A 1 89 ? -5.047 -14.262 -5.359 1.00 84.56 89 PRO A C 1
ATOM 694 O O . PRO A 1 89 ? -5.016 -14.714 -4.217 1.00 84.56 89 PRO A O 1
ATOM 697 N N . TRP A 1 90 ? -3.971 -14.243 -6.151 1.00 80.81 90 TRP A N 1
ATOM 698 C CA . TRP A 1 90 ? -2.663 -14.744 -5.729 1.00 80.81 90 TRP A CA 1
ATOM 699 C C . TRP A 1 90 ? -2.053 -13.881 -4.627 1.00 80.81 90 TRP A C 1
ATOM 701 O O . TRP A 1 90 ? -1.466 -14.427 -3.696 1.00 80.81 90 TRP A O 1
ATOM 711 N N . ALA A 1 91 ? -2.278 -12.566 -4.668 1.00 76.06 91 ALA A N 1
ATOM 712 C CA . ALA A 1 91 ? -1.842 -11.637 -3.627 1.00 76.06 91 ALA A CA 1
ATOM 713 C C . ALA A 1 91 ? -2.523 -11.859 -2.259 1.00 76.06 91 ALA A C 1
ATOM 715 O O . ALA A 1 91 ? -2.043 -11.339 -1.258 1.00 76.06 91 ALA A O 1
ATOM 716 N N . TYR A 1 92 ? -3.630 -12.611 -2.193 1.00 71.31 92 TYR A N 1
ATOM 717 C CA . TYR A 1 92 ? -4.242 -13.018 -0.920 1.00 71.31 92 TYR A CA 1
ATOM 718 C C . TYR A 1 92 ? -3.662 -14.321 -0.352 1.00 71.31 92 TYR A C 1
ATOM 720 O O . TYR A 1 92 ? -3.856 -14.603 0.829 1.00 71.31 92 TYR A O 1
ATOM 728 N N . ILE A 1 93 ? -3.027 -15.142 -1.193 1.00 73.44 93 ILE A N 1
ATOM 729 C CA . ILE A 1 93 ? -2.554 -16.488 -0.834 1.00 73.44 93 ILE A CA 1
ATOM 730 C C . ILE A 1 93 ? -1.059 -16.480 -0.485 1.00 73.44 93 ILE A C 1
ATOM 732 O O . ILE A 1 93 ? -0.638 -17.272 0.359 1.00 73.44 93 ILE A O 1
ATOM 736 N N . MET A 1 94 ? -0.270 -15.629 -1.148 1.00 54.34 94 MET A N 1
ATOM 737 C CA . MET A 1 94 ? 1.181 -15.486 -0.959 1.00 54.34 94 MET A CA 1
ATOM 738 C C . MET A 1 94 ? 1.525 -14.391 0.046 1.00 54.34 94 MET A C 1
ATOM 740 O O . MET A 1 94 ? 2.470 -14.623 0.832 1.00 54.34 94 MET A O 1
#

Organism: Vibrio harveyi (NCBI:txid669)

pLDDT: mean 86.55, std 6.1, range [54.34, 93.19]

Radius of gyration: 13.28 Å; Cα contacts (8 Å, |Δi|>4): 90; chains: 1; bounding box: 34×27×32 Å

Sequence (94 aa):
MSHELYLLVLAIACLYVSITDFLHRKIQNNALLLLLLLQSFLSPLDLQITTFLLVLGIGLILYALIWIGAGDIKYAAVLSLTIPLNDLPWAYIM

Mean predicted aligned error: 4.81 Å

Secondary structure (DSSP, 8-state):
--HHHHHHHHHHHHHHHHHHHHHHSS--HHHHHHHHHIIIII-SS---HHHHHHHHHHHHHHHHTTSS-HHHHHHHHHHHTTS-TTTHHHHHH-

Solvent-accessible surface area (backbone atoms only — not comparable to full-atom values): 5237 Å² total; per-residue (Å²): 108,58,70,68,60,42,52,51,53,50,50,52,53,51,48,50,50,50,51,45,23,71,75,66,75,46,68,52,68,67,62,50,51,51,50,42,50,44,54,75,71,52,45,83,55,68,79,26,66,66,36,20,53,49,44,38,52,56,34,51,55,39,34,76,70,70,75,48,60,73,50,59,33,52,52,52,15,54,62,29,26,61,38,54,73,87,49,47,67,53,70,74,76,111

InterPro domains:
  IPR000045 Prepilin type IV endopeptidase, peptidase domain [PF01478] (8-91)